Protein AF-A0A848TLD5-F1 (afdb_monomer)

pLDDT: mean 83.17, std 9.89, range [46.75, 95.81]

Secondary structure (DSSP, 8-state):
----PPPPPPTTSS-EEEETTEEEE--SS-------PPTT-HHHHHHHHHHHH---PPPP-

Foldseek 3Di:
DDDDDDDDAQPVRFDWDQDPNDTDTRDPPDDDDDDDADVPCVVVVVVCCCVPPVDPDDDDD

Solvent-accessible surface area (backbone atoms only — not comparable to full-atom values): 4443 Å² total; per-residue (Å²): 131,83,87,80,82,86,74,93,69,59,92,75,72,66,43,73,45,79,58,95,90,40,78,50,63,67,65,92,89,64,81,93,80,89,80,90,70,59,92,89,38,62,67,59,49,54,52,51,44,35,75,74,65,67,52,85,73,83,78,89,129

Structure (mmCIF, N/CA/C/O backbone):
data_AF-A0A848TLD5-F1
#
_entry.id   AF-A0A848TLD5-F1
#
loop_
_atom_site.group_PDB
_atom_site.id
_atom_site.type_symbol
_atom_site.label_atom_id
_atom_site.label_alt_id
_atom_site.label_comp_id
_atom_site.label_asym_id
_atom_site.label_entity_id
_atom_site.label_seq_id
_atom_site.pdbx_PDB_ins_code
_atom_site.Cartn_x
_atom_site.Cartn_y
_atom_site.Cartn_z
_atom_site.occupancy
_atom_site.B_iso_or_equiv
_atom_site.auth_seq_id
_atom_site.auth_comp_id
_atom_site.auth_asym_id
_atom_site.auth_atom_id
_atom_site.pdbx_PDB_model_num
ATOM 1 N N . MET A 1 1 ? 16.462 -13.276 34.833 1.00 56.44 1 MET A N 1
ATOM 2 C CA . MET A 1 1 ? 16.114 -12.180 33.906 1.00 56.44 1 MET A CA 1
ATOM 3 C C . MET A 1 1 ? 14.693 -12.426 33.455 1.00 56.44 1 MET A C 1
ATOM 5 O O . MET A 1 1 ? 14.416 -13.549 33.060 1.00 56.44 1 MET A O 1
ATOM 9 N N . ALA A 1 2 ? 13.800 -11.450 33.612 1.00 73.56 2 ALA A N 1
ATOM 10 C CA . ALA A 1 2 ? 12.469 -11.555 33.026 1.00 73.56 2 ALA A CA 1
ATOM 11 C C . ALA A 1 2 ? 12.616 -11.487 31.504 1.00 73.56 2 ALA A C 1
ATOM 13 O O . ALA A 1 2 ? 13.382 -10.665 30.997 1.00 73.56 2 ALA A O 1
ATOM 14 N N . GLU A 1 3 ? 11.940 -12.383 30.802 1.00 77.12 3 GLU A N 1
ATOM 15 C CA . GLU A 1 3 ? 11.867 -12.362 29.349 1.00 77.12 3 GLU A CA 1
ATOM 16 C C . GLU A 1 3 ? 11.005 -11.154 28.958 1.00 77.12 3 GLU A C 1
ATOM 18 O O . GLU A 1 3 ? 9.822 -11.094 29.290 1.00 77.12 3 GLU A O 1
ATOM 23 N N . ILE A 1 4 ? 11.624 -10.128 28.370 1.00 79.50 4 ILE A N 1
ATOM 24 C CA . ILE A 1 4 ? 10.910 -8.956 27.859 1.00 79.50 4 ILE A CA 1
ATOM 25 C C . ILE A 1 4 ? 10.707 -9.193 26.369 1.00 79.50 4 ILE A C 1
ATOM 27 O O . ILE A 1 4 ? 11.644 -9.052 25.582 1.00 79.50 4 ILE A O 1
ATOM 31 N N . THR A 1 5 ? 9.487 -9.562 25.997 1.00 82.00 5 THR A N 1
ATOM 32 C CA . THR A 1 5 ? 9.084 -9.712 24.599 1.00 82.00 5 THR A CA 1
ATOM 33 C C . THR A 1 5 ? 8.553 -8.376 24.093 1.00 82.00 5 THR A C 1
ATOM 35 O O . THR A 1 5 ? 7.649 -7.795 24.692 1.00 82.00 5 THR A O 1
ATOM 38 N N . LEU A 1 6 ? 9.138 -7.866 23.009 1.00 83.56 6 LEU A N 1
ATOM 39 C CA . LEU A 1 6 ? 8.649 -6.677 22.316 1.00 83.56 6 LEU A CA 1
ATOM 40 C C . LEU A 1 6 ? 7.685 -7.119 21.216 1.00 83.56 6 LEU A C 1
ATOM 42 O O . LEU A 1 6 ? 8.093 -7.796 20.274 1.00 83.56 6 LEU A O 1
ATOM 46 N N . GLU A 1 7 ? 6.423 -6.722 21.333 1.00 83.94 7 GLU A N 1
ATOM 47 C CA . GLU A 1 7 ? 5.408 -6.933 20.303 1.00 83.94 7 GLU A CA 1
ATOM 48 C C . GLU A 1 7 ? 5.167 -5.627 19.545 1.00 83.94 7 GLU A C 1
ATOM 50 O O . GLU A 1 7 ? 5.060 -4.552 20.139 1.00 83.94 7 GLU A O 1
ATOM 55 N N . ALA A 1 8 ? 5.101 -5.711 18.216 1.00 81.50 8 ALA A N 1
ATOM 56 C CA . ALA A 1 8 ? 4.759 -4.561 17.393 1.00 81.50 8 ALA A CA 1
ATOM 57 C C . ALA A 1 8 ? 3.285 -4.201 17.618 1.00 81.50 8 ALA A C 1
ATOM 59 O O . ALA A 1 8 ? 2.394 -5.001 17.335 1.00 81.50 8 ALA A O 1
ATOM 60 N N . MET A 1 9 ? 3.033 -2.993 18.117 1.00 85.38 9 MET A N 1
ATOM 61 C CA . MET A 1 9 ? 1.683 -2.459 18.265 1.00 85.38 9 MET A CA 1
ATOM 62 C C . MET A 1 9 ? 1.303 -1.590 17.061 1.00 85.38 9 MET A C 1
ATOM 64 O O . MET A 1 9 ? 2.184 -0.967 16.460 1.00 85.38 9 MET A O 1
ATOM 68 N N . PRO A 1 10 ? 0.005 -1.496 16.727 1.00 84.50 10 PRO A N 1
ATOM 69 C CA . PRO A 1 10 ? -0.475 -0.501 15.778 1.00 84.50 10 PRO A CA 1
ATOM 70 C C . PRO A 1 10 ? -0.091 0.911 16.245 1.00 84.50 10 PRO A C 1
ATOM 72 O O . PRO A 1 10 ? -0.213 1.240 17.427 1.00 84.50 10 PRO A O 1
ATOM 75 N N . VAL A 1 11 ? 0.367 1.744 15.316 1.00 85.62 11 VAL A N 1
ATOM 76 C CA . VAL A 1 11 ? 0.855 3.108 15.562 1.00 85.62 11 VAL A CA 1
ATOM 77 C C . VAL A 1 11 ? -0.251 3.999 16.124 1.00 85.62 11 VAL A C 1
ATOM 79 O O . VAL A 1 11 ? 0.009 4.835 16.988 1.00 85.62 11 VAL A O 1
ATOM 82 N N . LEU A 1 12 ? -1.487 3.810 15.661 1.00 88.19 12 LEU A N 1
ATOM 83 C CA . LEU A 1 12 ? -2.667 4.536 16.130 1.00 88.19 12 LEU A CA 1
ATOM 84 C C . LEU A 1 12 ? -3.496 3.719 17.132 1.00 88.19 12 LEU A C 1
ATOM 86 O O . LEU A 1 12 ? -4.593 4.132 17.494 1.00 88.19 12 LEU A O 1
ATOM 90 N N . GLY A 1 13 ? -2.990 2.583 17.617 1.00 88.69 13 GLY A N 1
ATOM 91 C CA . GLY A 1 13 ? -3.700 1.738 18.578 1.00 88.69 13 GLY A CA 1
ATOM 92 C C . GLY A 1 13 ? -4.875 0.949 17.988 1.00 88.69 13 GLY A C 1
ATOM 93 O O . GLY A 1 13 ? -5.742 0.518 18.743 1.00 88.69 13 GLY A O 1
ATOM 94 N N . GLY A 1 14 ? -4.916 0.742 16.668 1.00 88.94 14 GLY A N 1
ATOM 95 C CA . GLY A 1 14 ? -5.940 -0.059 15.998 1.00 88.94 14 GLY A CA 1
ATOM 96 C C . GLY A 1 14 ? -7.220 0.724 15.723 1.00 88.94 14 GLY A C 1
ATOM 97 O O . GLY A 1 14 ? -8.311 0.184 15.882 1.00 88.94 14 GLY A O 1
ATOM 98 N N . VAL A 1 15 ? -7.089 2.002 15.351 1.00 92.62 15 VAL A N 1
ATOM 99 C CA . VAL A 1 15 ? -8.226 2.883 15.034 1.00 92.62 15 VAL A CA 1
ATOM 100 C C . VAL A 1 15 ? -9.154 2.234 14.005 1.00 92.62 15 VAL A C 1
ATOM 102 O O . VAL A 1 15 ? -8.706 1.802 12.946 1.00 92.62 15 VAL A O 1
ATOM 105 N N . ASP A 1 16 ? -10.452 2.231 14.308 1.00 93.81 16 ASP A N 1
ATOM 106 C CA . ASP A 1 16 ? -11.551 1.891 13.399 1.00 93.81 16 ASP A CA 1
ATOM 107 C C . ASP A 1 16 ? -12.794 2.686 13.834 1.00 93.81 16 ASP A C 1
ATOM 109 O O . ASP A 1 16 ? -13.393 2.416 14.876 1.00 93.81 16 ASP A O 1
ATOM 113 N N . LEU A 1 17 ? -13.116 3.745 13.094 1.00 95.31 17 LEU A N 1
ATOM 114 C CA . LEU A 1 17 ? -14.126 4.743 13.446 1.00 95.31 17 LEU A CA 1
ATOM 115 C C . LEU A 1 17 ? -15.068 4.987 12.266 1.00 95.31 17 LEU A C 1
ATOM 117 O O . LEU A 1 17 ? -14.624 5.051 11.123 1.00 95.31 17 LEU A O 1
ATOM 121 N N . ASP A 1 18 ? -16.349 5.217 12.549 1.00 95.81 18 ASP A N 1
ATOM 122 C CA . ASP A 1 18 ? -17.311 5.753 11.579 1.00 95.81 18 ASP A CA 1
ATOM 123 C C . ASP A 1 18 ? -17.561 7.237 11.884 1.00 95.81 18 ASP A C 1
ATOM 125 O O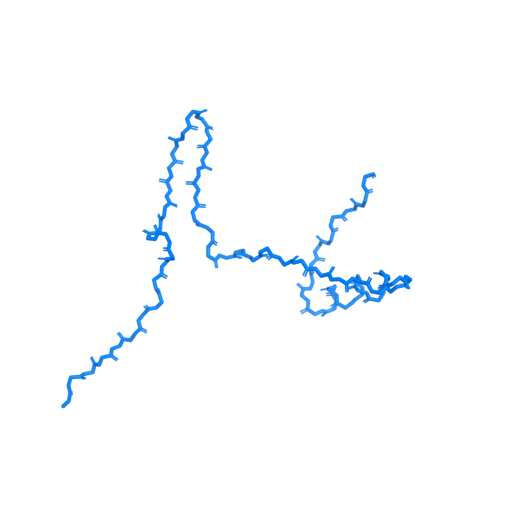 .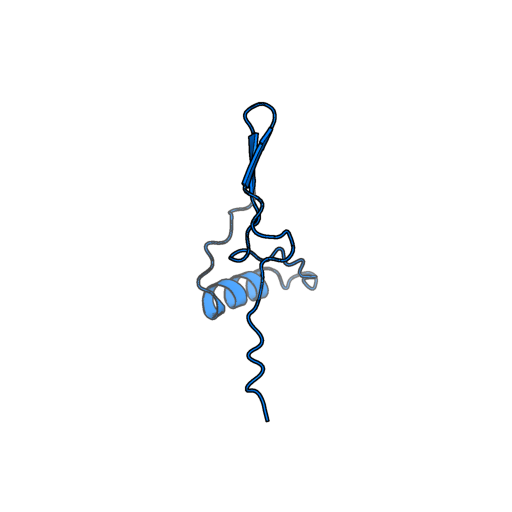 ASP 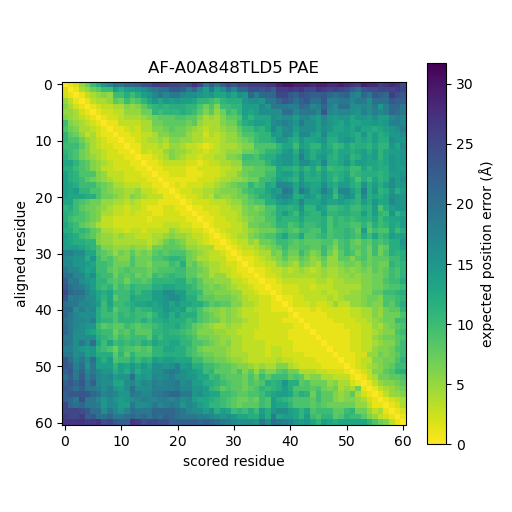A 1 18 ? -18.006 7.598 12.976 1.00 95.81 18 ASP A O 1
ATOM 129 N N . ILE A 1 19 ? -17.226 8.107 10.930 1.00 94.50 19 ILE A N 1
ATOM 130 C CA . ILE A 1 19 ? -17.364 9.559 11.034 1.00 94.50 19 ILE A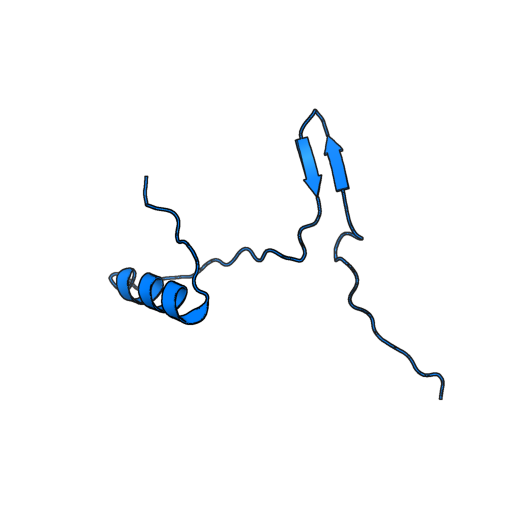 CA 1
ATOM 131 C C . ILE A 1 19 ? -18.132 10.069 9.816 1.00 94.50 19 ILE A C 1
ATOM 133 O O . ILE A 1 19 ? -17.613 10.130 8.699 1.00 94.50 19 ILE A O 1
ATOM 137 N N . GLY A 1 20 ? -19.383 10.481 10.035 1.00 93.69 20 GLY A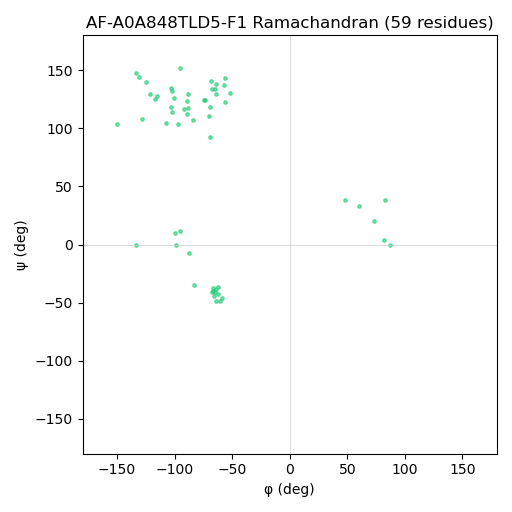 N 1
ATOM 138 C CA . GLY A 1 20 ? -20.222 11.049 8.977 1.00 93.69 20 GLY A CA 1
ATOM 139 C C . GLY A 1 20 ? -20.458 10.089 7.805 1.00 93.69 20 GLY A C 1
ATOM 140 O O . GLY A 1 20 ? -20.522 10.547 6.667 1.00 93.69 20 GLY A O 1
ATOM 141 N N . GLY A 1 21 ? -20.533 8.778 8.069 1.00 93.50 21 GLY A N 1
ATOM 142 C CA . GLY A 1 21 ? -20.678 7.735 7.050 1.00 93.50 21 GLY A CA 1
ATOM 143 C C . GLY A 1 21 ? -19.366 7.335 6.368 1.00 93.50 21 GLY A C 1
ATOM 144 O O . GLY A 1 21 ? -19.385 6.523 5.445 1.00 93.50 21 GLY A O 1
ATOM 145 N N . ASN A 1 22 ? -18.231 7.895 6.797 1.00 93.75 22 ASN A N 1
ATOM 146 C CA . ASN A 1 22 ? -16.907 7.498 6.334 1.00 93.75 22 ASN A CA 1
ATOM 147 C C . ASN A 1 22 ? -16.234 6.626 7.385 1.00 93.75 22 ASN A C 1
ATOM 149 O O . ASN A 1 22 ? -16.148 7.007 8.552 1.00 93.75 22 ASN A O 1
ATOM 153 N N . ARG A 1 23 ? -15.674 5.495 6.956 1.00 93.69 23 ARG A N 1
ATOM 154 C CA . ARG A 1 23 ? -14.881 4.635 7.831 1.00 93.69 23 ARG A CA 1
ATOM 155 C C . ARG A 1 23 ? -13.417 5.073 7.819 1.00 93.69 23 ARG A C 1
ATOM 157 O O . ARG A 1 23 ? -12.760 5.011 6.782 1.00 93.69 23 ARG A O 1
ATOM 164 N N . VAL A 1 24 ? -12.912 5.496 8.971 1.00 92.31 24 VAL A N 1
ATOM 165 C CA . VAL A 1 24 ? -11.505 5.830 9.208 1.00 92.31 24 VAL A CA 1
ATOM 166 C C . VAL A 1 24 ? -10.880 4.672 9.963 1.00 92.31 24 VAL A C 1
ATOM 168 O O . VAL A 1 24 ? -11.243 4.422 11.108 1.00 92.31 24 VAL A O 1
ATOM 171 N N . LEU A 1 25 ? -9.941 3.970 9.332 1.00 92.69 25 LEU A N 1
ATOM 172 C CA . LEU A 1 25 ? -9.259 2.846 9.960 1.00 92.69 25 LEU A CA 1
ATOM 173 C C . LEU A 1 25 ? -7.745 2.901 9.770 1.00 92.69 25 LEU A C 1
ATOM 175 O O . LEU A 1 25 ? -7.248 3.376 8.748 1.00 92.69 25 LEU A O 1
ATOM 179 N N . GLU A 1 26 ? -7.017 2.403 10.762 1.00 90.50 26 GLU A N 1
ATOM 180 C CA . GLU A 1 26 ? -5.576 2.216 10.680 1.00 90.50 26 GLU A CA 1
ATOM 181 C C . GLU A 1 26 ? -5.257 1.021 9.773 1.00 90.50 26 GLU A C 1
ATOM 183 O O . GLU A 1 26 ? -5.727 -0.095 9.990 1.00 90.50 26 GLU A O 1
ATOM 188 N N . ARG A 1 27 ? -4.439 1.259 8.744 1.00 86.00 2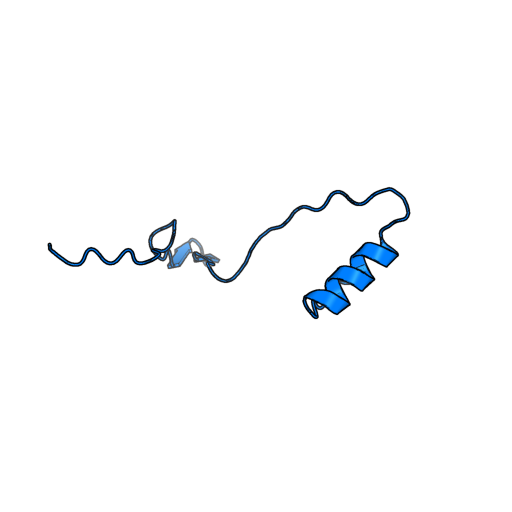7 ARG A N 1
ATOM 189 C CA . ARG A 1 27 ? -3.953 0.227 7.823 1.00 86.00 27 ARG A CA 1
ATOM 190 C C . ARG A 1 27 ? -2.482 -0.040 8.109 1.00 86.00 27 ARG A C 1
ATOM 192 O O . ARG A 1 27 ? -1.629 0.760 7.744 1.00 86.00 27 ARG A O 1
ATOM 199 N N . SER A 1 28 ? -2.194 -1.159 8.765 1.00 82.50 28 SER A N 1
ATOM 200 C CA . SER A 1 28 ? -0.827 -1.661 8.974 1.00 82.50 28 SER A CA 1
ATOM 201 C C . SER A 1 28 ? -0.330 -2.542 7.821 1.00 82.50 28 SER A C 1
ATOM 203 O O . SER A 1 28 ? 0.835 -2.923 7.778 1.00 82.50 28 SER A O 1
ATOM 205 N N . ASP A 1 29 ? -1.212 -2.854 6.879 1.00 80.75 29 ASP A N 1
ATOM 206 C CA . ASP A 1 29 ? -0.986 -3.685 5.698 1.00 80.75 29 ASP A CA 1
ATOM 207 C C . ASP A 1 29 ? -0.729 -2.867 4.421 1.00 80.75 29 ASP A C 1
ATOM 209 O O . ASP A 1 29 ? -0.526 -3.441 3.353 1.00 80.75 29 ASP A O 1
ATOM 213 N N . LEU A 1 30 ? -0.737 -1.534 4.510 1.00 75.75 30 LEU A N 1
ATOM 214 C CA . LEU A 1 30 ? -0.484 -0.634 3.388 1.00 75.75 30 LEU A CA 1
ATOM 215 C C . LEU A 1 30 ? 0.654 0.334 3.708 1.00 75.75 30 LEU A C 1
ATOM 217 O O . LEU A 1 30 ? 0.724 0.898 4.797 1.00 75.75 30 LEU A O 1
ATOM 221 N N . ALA A 1 31 ? 1.505 0.580 2.715 1.00 76.81 31 ALA A N 1
ATOM 222 C CA . ALA A 1 31 ? 2.525 1.618 2.757 1.00 76.81 31 ALA A CA 1
ATOM 223 C C . ALA A 1 31 ? 2.315 2.588 1.590 1.00 76.81 31 ALA A C 1
ATOM 225 O O . ALA A 1 31 ? 2.196 2.173 0.438 1.00 76.81 31 ALA A O 1
ATOM 226 N N . LEU A 1 32 ? 2.285 3.889 1.887 1.00 75.56 32 LEU A N 1
ATOM 227 C CA . LEU A 1 32 ? 2.298 4.945 0.876 1.00 75.56 32 LEU A CA 1
ATOM 228 C C . LEU A 1 32 ? 3.752 5.293 0.570 1.00 75.56 32 LEU A C 1
ATOM 230 O O . LEU A 1 32 ? 4.461 5.827 1.422 1.00 75.56 32 LEU A O 1
ATOM 234 N N . VAL A 1 33 ? 4.195 4.974 -0.642 1.00 78.88 33 VAL A N 1
ATOM 235 C CA . VAL A 1 33 ? 5.574 5.199 -1.080 1.00 78.88 33 VAL A CA 1
ATOM 236 C C . VAL A 1 33 ? 5.570 6.224 -2.208 1.00 78.88 33 VAL A C 1
ATOM 238 O O . VAL A 1 33 ? 4.853 6.067 -3.192 1.00 78.88 33 VAL A O 1
ATOM 241 N N . SER A 1 34 ? 6.376 7.276 -2.063 1.00 82.44 34 SER A N 1
ATOM 242 C CA . SER A 1 34 ? 6.655 8.232 -3.136 1.00 82.44 34 SER A CA 1
ATOM 243 C C . SER A 1 34 ? 8.009 7.898 -3.752 1.00 82.44 34 SER A C 1
ATOM 245 O O . SER A 1 34 ? 9.004 7.790 -3.032 1.00 82.44 34 SER A O 1
ATOM 247 N N . VAL A 1 35 ? 8.047 7.713 -5.072 1.00 82.62 35 VAL A N 1
ATOM 248 C CA . VAL A 1 35 ? 9.258 7.348 -5.815 1.00 82.62 35 VAL A CA 1
ATOM 249 C C . VAL A 1 35 ? 9.589 8.467 -6.795 1.00 82.62 35 VAL A C 1
ATOM 251 O O . VAL A 1 35 ? 8.758 8.848 -7.615 1.00 82.62 35 VAL A O 1
ATOM 254 N N . ALA A 1 36 ? 10.811 8.993 -6.715 1.00 87.56 36 ALA A N 1
ATOM 255 C CA . ALA A 1 36 ? 11.326 9.928 -7.706 1.00 87.56 36 ALA A CA 1
ATOM 256 C C . ALA A 1 36 ? 11.908 9.143 -8.888 1.00 87.56 36 ALA A C 1
ATOM 258 O O . ALA A 1 36 ? 12.973 8.534 -8.774 1.00 87.56 36 ALA A O 1
ATOM 259 N N . THR A 1 37 ? 11.203 9.155 -10.016 1.00 89.31 37 THR A N 1
ATOM 260 C CA . THR A 1 37 ? 11.641 8.474 -11.238 1.00 89.31 37 THR A CA 1
ATOM 261 C C . THR A 1 37 ? 12.512 9.412 -12.073 1.00 89.31 37 THR A C 1
ATOM 263 O O . THR A 1 37 ? 12.097 10.545 -12.334 1.00 89.31 37 THR A O 1
ATOM 266 N N . PRO A 1 38 ? 13.711 8.987 -12.512 1.00 90.00 38 PRO A N 1
ATOM 267 C CA . PRO A 1 38 ? 14.467 9.727 -13.514 1.00 90.00 38 PRO A CA 1
ATOM 268 C C . PRO A 1 38 ? 13.633 9.916 -14.785 1.00 90.00 38 PRO A C 1
ATOM 270 O O . PRO A 1 38 ? 12.902 9.009 -15.180 1.00 90.00 38 PRO A O 1
ATOM 273 N N . GLN A 1 39 ? 13.771 11.070 -15.440 1.00 90.88 39 GLN A N 1
ATOM 274 C CA . GLN A 1 39 ? 13.061 11.347 -16.688 1.00 90.88 39 GLN A CA 1
ATOM 275 C C . GLN A 1 39 ? 13.373 10.266 -17.736 1.00 90.88 39 GLN A C 1
ATOM 277 O O . GLN A 1 39 ? 14.539 10.058 -18.074 1.00 90.88 39 GLN A O 1
ATOM 282 N N . GLY A 1 40 ? 12.335 9.601 -18.251 1.00 91.31 40 GLY A N 1
ATOM 283 C CA . GLY A 1 40 ? 12.465 8.513 -19.223 1.00 91.31 40 GLY A CA 1
ATOM 284 C C . GLY A 1 40 ? 12.661 7.117 -18.616 1.00 91.31 40 GLY A C 1
ATOM 285 O O . GLY A 1 40 ? 12.784 6.163 -19.376 1.00 91.31 40 GLY A O 1
ATOM 286 N N . GLY A 1 41 ? 12.712 6.983 -17.284 1.00 90.81 41 GLY A N 1
ATOM 287 C CA . GLY A 1 41 ? 12.845 5.703 -16.572 1.00 90.81 41 GLY A CA 1
ATOM 288 C C . GLY A 1 41 ? 11.517 5.092 -16.109 1.00 90.81 41 GLY A C 1
ATOM 289 O O . GLY A 1 41 ? 11.505 4.183 -15.277 1.00 90.81 41 GLY A O 1
ATOM 290 N N . GLU A 1 42 ? 10.384 5.615 -16.576 1.00 89.56 42 GLU A N 1
ATOM 291 C CA . GLU A 1 42 ? 9.050 5.197 -16.141 1.00 89.56 42 GLU A CA 1
ATOM 292 C C . GLU A 1 42 ? 8.762 3.735 -16.515 1.00 89.56 42 GLU A C 1
ATOM 294 O O . GLU A 1 42 ? 8.188 2.992 -15.717 1.00 89.56 42 GLU A O 1
ATOM 299 N N . ALA A 1 43 ? 9.211 3.291 -17.692 1.00 88.94 43 ALA A N 1
ATOM 300 C CA . ALA A 1 43 ? 9.019 1.916 -18.150 1.00 88.94 43 ALA A CA 1
ATOM 301 C C . ALA A 1 43 ? 9.813 0.906 -17.302 1.00 88.94 43 ALA A C 1
ATOM 303 O O . ALA A 1 43 ? 9.304 -0.165 -16.959 1.00 88.94 43 ALA A O 1
ATOM 304 N N . GLU A 1 44 ? 11.048 1.244 -16.936 1.00 90.06 44 GLU A N 1
ATOM 305 C CA . GLU A 1 44 ? 11.902 0.450 -16.056 1.00 90.06 44 GLU A CA 1
ATOM 306 C C . GLU A 1 44 ? 11.318 0.366 -14.649 1.00 90.06 44 GLU A C 1
ATOM 308 O O . GLU A 1 44 ? 11.318 -0.718 -14.064 1.00 90.06 44 GLU A O 1
ATOM 313 N N . LEU A 1 45 ? 10.770 1.470 -14.127 1.00 87.94 45 LEU A N 1
ATOM 314 C CA . LEU A 1 45 ? 10.087 1.465 -12.837 1.00 87.94 45 LEU A CA 1
ATOM 315 C C . LEU A 1 45 ? 8.883 0.516 -12.853 1.00 87.94 45 LEU A C 1
ATOM 317 O O . LEU A 1 45 ? 8.768 -0.320 -11.961 1.00 87.94 45 LEU A O 1
ATOM 321 N N . VAL A 1 46 ? 8.019 0.595 -13.871 1.00 86.06 46 VAL A N 1
ATOM 322 C CA . VAL A 1 46 ? 6.855 -0.301 -13.997 1.00 86.06 46 VAL A CA 1
ATOM 323 C C . VAL A 1 46 ? 7.295 -1.765 -14.051 1.00 86.06 46 VAL A C 1
ATOM 325 O O . VAL A 1 46 ? 6.757 -2.592 -13.318 1.00 86.06 46 VAL A O 1
ATOM 328 N N . ARG A 1 47 ? 8.321 -2.089 -14.851 1.00 86.19 47 ARG A N 1
ATOM 329 C CA . ARG A 1 47 ? 8.869 -3.454 -14.932 1.00 86.19 47 ARG A CA 1
ATOM 330 C C . ARG A 1 47 ? 9.443 -3.938 -13.603 1.00 86.1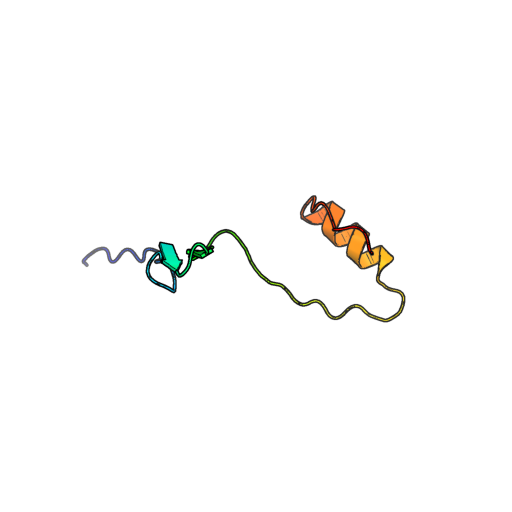9 47 ARG A C 1
ATOM 332 O O . ARG A 1 47 ? 9.237 -5.092 -13.243 1.00 86.19 47 ARG A O 1
ATOM 339 N N . ALA A 1 48 ? 10.172 -3.084 -12.888 1.00 86.12 48 ALA A N 1
ATOM 340 C CA . ALA A 1 48 ? 10.751 -3.434 -11.596 1.00 86.12 48 ALA A CA 1
ATOM 341 C C . ALA A 1 48 ? 9.668 -3.655 -10.529 1.00 86.12 48 ALA A C 1
ATOM 343 O O . ALA A 1 48 ? 9.777 -4.590 -9.736 1.00 86.12 48 ALA A O 1
ATOM 344 N N . LEU A 1 49 ? 8.616 -2.829 -10.530 1.00 84.56 49 LEU A N 1
ATOM 345 C CA . LEU A 1 49 ? 7.490 -2.960 -9.605 1.00 84.56 49 LEU A CA 1
ATOM 346 C C . LEU A 1 49 ? 6.691 -4.247 -9.852 1.00 84.56 49 LEU A C 1
ATOM 348 O O . LEU A 1 49 ? 6.384 -4.970 -8.902 1.00 84.56 49 LEU A O 1
ATOM 352 N N . ASP A 1 50 ? 6.416 -4.564 -11.117 1.00 82.44 50 ASP A N 1
ATOM 353 C CA . ASP A 1 50 ? 5.737 -5.800 -11.511 1.00 82.44 50 ASP A CA 1
ATOM 354 C C . ASP A 1 50 ? 6.570 -7.046 -11.156 1.00 82.44 50 ASP A C 1
ATOM 356 O O . ASP A 1 50 ? 6.089 -7.959 -10.484 1.00 82.44 50 ASP A O 1
ATOM 360 N N . ALA A 1 51 ? 7.862 -7.056 -11.499 1.00 85.44 51 ALA A N 1
ATOM 361 C CA . ALA A 1 51 ? 8.736 -8.196 -11.224 1.00 85.44 51 ALA A CA 1
ATOM 362 C C . ALA A 1 51 ? 8.994 -8.428 -9.724 1.00 85.44 51 ALA A C 1
ATOM 364 O O . ALA A 1 51 ? 9.116 -9.574 -9.294 1.00 85.44 51 ALA A O 1
ATOM 365 N N . GLY A 1 52 ? 9.122 -7.357 -8.933 1.00 81.00 52 GLY A N 1
ATOM 366 C CA . GLY A 1 52 ? 9.472 -7.446 -7.513 1.00 81.00 52 GLY A CA 1
ATOM 367 C C . GLY A 1 52 ? 8.285 -7.727 -6.594 1.00 81.00 52 GLY A C 1
ATOM 368 O O . GLY A 1 52 ? 8.441 -8.420 -5.589 1.00 81.00 52 GLY A O 1
ATOM 369 N N . TRP A 1 53 ? 7.107 -7.196 -6.929 1.00 77.31 53 TRP A N 1
ATOM 370 C CA . TRP A 1 53 ? 5.953 -7.200 -6.027 1.00 77.31 53 TRP A CA 1
ATOM 371 C C . TRP A 1 53 ? 4.642 -7.645 -6.689 1.00 77.31 53 TRP A C 1
ATOM 373 O O . TRP A 1 53 ? 3.623 -7.683 -6.001 1.00 77.31 53 TRP A O 1
ATOM 383 N N . SER A 1 54 ? 4.644 -7.978 -7.989 1.00 77.69 54 SER A N 1
ATOM 384 C CA . SER A 1 54 ? 3.441 -8.334 -8.768 1.00 77.69 54 SER A CA 1
ATOM 385 C C . SER A 1 54 ? 2.295 -7.342 -8.558 1.00 77.69 54 SER A C 1
ATOM 387 O O . SER A 1 54 ? 1.128 -7.715 -8.417 1.00 77.69 54 SER A O 1
ATOM 389 N N . LEU A 1 55 ? 2.649 -6.058 -8.467 1.00 70.00 55 LEU A N 1
ATOM 390 C CA . LEU A 1 55 ? 1.697 -4.987 -8.214 1.00 70.00 55 LEU A CA 1
ATOM 391 C C . LEU A 1 55 ? 0.893 -4.718 -9.484 1.00 70.00 55 LEU A C 1
ATOM 393 O O . LEU A 1 55 ? 1.454 -4.373 -10.522 1.00 70.00 55 LEU A O 1
ATOM 397 N N . ALA A 1 56 ? -0.433 -4.801 -9.377 1.00 69.31 56 ALA A N 1
ATOM 398 C CA . ALA A 1 56 ? -1.330 -4.283 -10.401 1.00 69.31 56 ALA A CA 1
ATOM 399 C C . ALA A 1 56 ? -1.255 -2.749 -10.390 1.00 69.31 56 ALA A C 1
ATOM 401 O O . ALA A 1 56 ? -1.934 -2.084 -9.604 1.00 69.31 56 ALA A O 1
ATOM 402 N N . MET A 1 57 ? -0.374 -2.190 -11.219 1.00 69.19 57 MET A N 1
ATOM 403 C CA . MET A 1 57 ? -0.224 -0.744 -11.347 1.00 69.19 57 MET A CA 1
ATOM 404 C C . MET A 1 57 ? -1.513 -0.135 -11.921 1.00 69.19 57 MET A C 1
ATOM 406 O O . MET A 1 57 ? -2.050 -0.672 -12.893 1.00 69.19 57 MET A O 1
ATOM 410 N N . PRO A 1 58 ? -2.025 0.970 -11.352 1.00 65.12 58 PRO A N 1
ATOM 411 C CA . PRO A 1 58 ? -3.185 1.652 -11.910 1.00 65.12 58 PRO A CA 1
ATOM 412 C C . PRO A 1 58 ? -2.851 2.217 -13.296 1.00 65.12 58 PRO A C 1
ATOM 414 O O . PRO A 1 58 ? -1.772 2.777 -13.502 1.00 65.12 58 PRO A O 1
ATOM 417 N N . GLU A 1 59 ? -3.777 2.074 -14.244 1.00 63.81 59 GLU A N 1
ATOM 418 C CA . GLU A 1 59 ? -3.628 2.672 -15.572 1.00 63.81 59 GLU A CA 1
ATOM 419 C C . GLU A 1 59 ? -3.719 4.207 -15.481 1.00 63.81 59 GLU A C 1
ATOM 421 O O . GLU A 1 59 ? -4.522 4.729 -14.698 1.00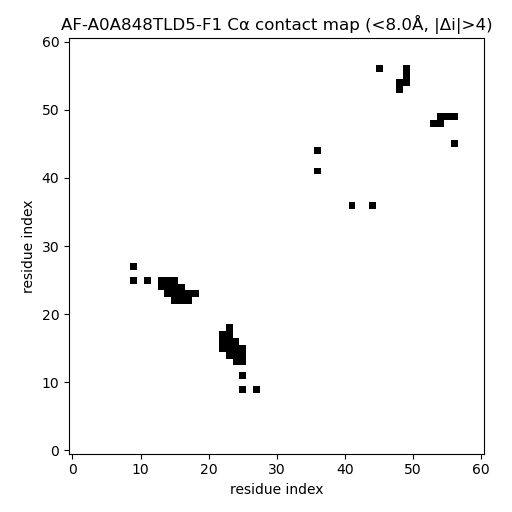 63.81 59 GLU A O 1
ATOM 426 N N . PRO A 1 60 ? -2.904 4.950 -16.251 1.00 63.62 60 PRO A N 1
ATOM 427 C CA . PRO A 1 60 ? -3.025 6.399 -16.315 1.00 63.62 60 PRO A CA 1
ATOM 428 C C . PRO A 1 60 ? -4.382 6.795 -16.922 1.00 63.62 60 PRO A C 1
ATOM 430 O O . PRO A 1 60 ? -4.759 6.289 -17.977 1.00 63.62 60 PRO A O 1
ATOM 433 N N . THR A 1 61 ? -5.101 7.695 -16.244 1.00 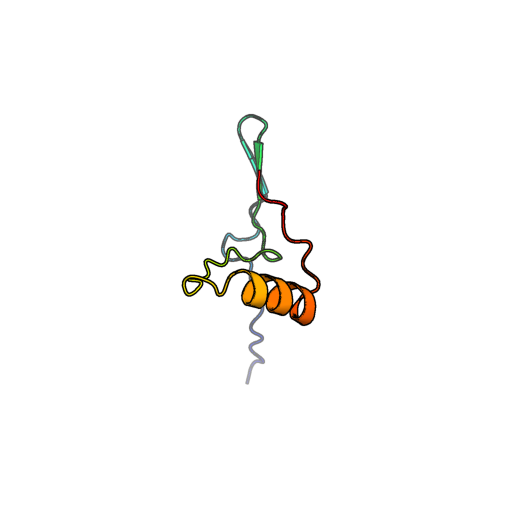46.75 61 THR A N 1
ATOM 434 C CA . THR A 1 61 ? -6.342 8.336 -16.728 1.00 46.75 61 THR A CA 1
ATOM 435 C C . THR A 1 61 ? -6.077 9.406 -17.771 1.00 46.75 61 THR A C 1
ATOM 437 O O . THR A 1 61 ? -5.114 10.179 -17.552 1.00 46.75 61 THR A O 1
#

Sequence (61 aa):
MAEITLEAMPVLGGVDLDIGGNRVLERSDLALVSVATPQGGEAELVRALDAGWSLAMPEPT

Mean predicted aligned error: 9.38 Å

Radius of gyration: 18.71 Å; Cα contacts (8 Å, |Δi|>4): 26; chains: 1; bounding box: 37×24×53 Å